Protein AF-A0A1I2EJ28-F1 (afdb_monomer)

Nearest PDB structures (foldseek):
  5c21-assembly1_A  TM=4.610E-01  e=2.294E+00  Escherichia coli
  5c22-assembly4_D  TM=4.542E-01  e=2.920E+00  Escherichia coli
  8dt0-assembly2_B  TM=5.174E-01  e=9.742E+00  synthetic construct
  5nen-assembly1_B  TM=3.552E-01  e=3.946E+00  Serratia marcescens
  8dt0-assembly1_A  TM=4.080E-01  e=6.786E+00  synthetic construct

pLDDT: mean 73.76, std 13.74, range [39.62, 89.75]

Mean predicted aligned error: 11.54 Å

Structure (mmCIF, N/CA/C/O backbone):
data_AF-A0A1I2EJ28-F1
#
_entry.id   AF-A0A1I2EJ28-F1
#
loop_
_atom_site.group_PDB
_atom_site.id
_atom_site.type_symbol
_atom_site.label_atom_id
_atom_site.label_alt_id
_atom_site.label_comp_id
_atom_site.label_asym_id
_atom_site.label_entity_id
_atom_site.label_seq_id
_atom_site.pdbx_PDB_ins_code
_atom_site.Cartn_x
_atom_site.Cartn_y
_atom_site.Cartn_z
_atom_site.occupancy
_atom_site.B_iso_or_equiv
_atom_site.auth_seq_id
_atom_site.auth_comp_id
_atom_site.auth_asym_id
_atom_site.auth_atom_id
_atom_site.pdbx_PDB_model_num
ATOM 1 N N . MET A 1 1 ? -28.434 11.082 43.043 1.00 40.34 1 MET A N 1
ATOM 2 C CA . MET A 1 1 ? -28.432 10.241 41.824 1.00 40.34 1 MET A CA 1
ATOM 3 C C . MET A 1 1 ? -26.986 9.934 41.448 1.00 40.34 1 MET A C 1
ATOM 5 O O . MET A 1 1 ? -26.276 10.844 41.047 1.00 40.34 1 MET A O 1
ATOM 9 N N . ALA A 1 2 ? -26.520 8.701 41.658 1.00 39.62 2 ALA A N 1
ATOM 10 C CA . ALA A 1 2 ? -25.138 8.302 41.377 1.00 39.62 2 ALA A CA 1
ATOM 11 C C . ALA A 1 2 ? -25.050 7.637 39.993 1.00 39.62 2 ALA A C 1
ATOM 13 O O . ALA A 1 2 ? -25.695 6.616 39.752 1.00 39.62 2 ALA A O 1
ATOM 14 N N . ARG A 1 3 ? -24.267 8.221 39.078 1.00 43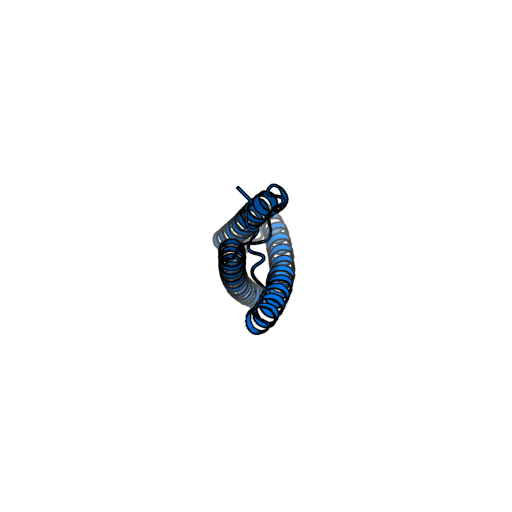.28 3 ARG A N 1
ATOM 15 C CA . ARG A 1 3 ? -23.959 7.629 37.768 1.00 43.28 3 ARG A CA 1
ATOM 16 C C . ARG A 1 3 ? -22.997 6.455 37.973 1.00 43.28 3 ARG A C 1
ATOM 18 O O . ARG A 1 3 ? -21.841 6.658 38.328 1.00 43.28 3 ARG A O 1
ATOM 25 N N . LYS A 1 4 ? -23.479 5.226 37.770 1.00 49.50 4 LYS A N 1
ATOM 26 C CA . LYS A 1 4 ? -22.629 4.031 37.687 1.00 49.50 4 LYS A CA 1
ATOM 27 C C . LYS A 1 4 ? -21.836 4.085 36.381 1.00 49.50 4 LYS A C 1
ATOM 29 O O . LYS A 1 4 ? -22.397 3.876 35.310 1.00 49.50 4 LYS A O 1
ATOM 34 N N . SER A 1 5 ? -20.538 4.352 36.479 1.00 47.75 5 SER A N 1
ATOM 35 C CA . SER A 1 5 ? -19.595 4.169 35.376 1.00 47.75 5 SER A CA 1
ATOM 36 C C . SER A 1 5 ? -19.429 2.674 35.104 1.00 47.75 5 SER A C 1
ATOM 38 O O . SER A 1 5 ? -18.785 1.963 35.875 1.00 47.75 5 SER A O 1
ATOM 40 N N . PHE A 1 6 ? -20.026 2.192 34.016 1.00 44.69 6 PHE A N 1
ATOM 41 C CA . PHE A 1 6 ? -19.779 0.851 33.495 1.00 44.69 6 PHE A CA 1
ATOM 42 C C . PHE A 1 6 ? -18.362 0.806 32.912 1.00 44.69 6 PHE A C 1
ATOM 44 O O . PHE A 1 6 ? -18.122 1.239 31.789 1.00 44.69 6 PHE A O 1
ATOM 51 N N . ARG A 1 7 ? -17.401 0.295 33.688 1.00 49.53 7 ARG A N 1
ATOM 52 C CA . ARG A 1 7 ? -16.147 -0.207 33.120 1.00 49.53 7 ARG A CA 1
ATOM 53 C C . ARG A 1 7 ? -16.442 -1.576 32.521 1.00 49.53 7 ARG A C 1
ATOM 55 O O . ARG A 1 7 ? -16.641 -2.539 33.257 1.00 49.53 7 ARG A O 1
ATOM 62 N N . ILE A 1 8 ? -16.493 -1.643 31.197 1.00 53.47 8 ILE A N 1
ATOM 63 C CA . ILE A 1 8 ? -16.485 -2.910 30.467 1.00 53.47 8 ILE A CA 1
ATOM 64 C C . ILE A 1 8 ? -15.129 -3.571 30.754 1.00 53.47 8 ILE A C 1
ATOM 66 O O . ILE A 1 8 ? -14.085 -2.972 30.495 1.00 53.47 8 ILE A O 1
ATOM 70 N N . ARG A 1 9 ? -15.129 -4.771 31.352 1.00 44.53 9 ARG A N 1
ATOM 71 C CA . ARG A 1 9 ? -13.922 -5.609 31.412 1.00 44.53 9 ARG A CA 1
ATOM 72 C C . ARG A 1 9 ? -13.616 -6.066 29.984 1.00 44.53 9 ARG A C 1
ATOM 74 O O . ARG A 1 9 ? -14.520 -6.621 29.361 1.00 44.53 9 ARG A O 1
ATOM 81 N N . PRO A 1 10 ? -12.396 -5.863 29.466 1.00 48.19 10 PRO A N 1
ATOM 82 C CA . PRO A 1 10 ? -12.016 -6.459 28.199 1.00 48.19 10 PRO A CA 1
ATOM 83 C C . PRO A 1 10 ? -11.966 -7.975 28.398 1.00 48.19 10 PRO A C 1
ATOM 85 O O . PRO A 1 10 ? -11.216 -8.473 29.238 1.00 48.19 10 PRO A O 1
ATOM 88 N N . ASP A 1 11 ? -12.819 -8.692 27.672 1.00 54.12 11 ASP A N 1
ATOM 89 C CA . ASP A 1 11 ? -12.778 -10.148 27.599 1.00 54.12 11 ASP A CA 1
ATOM 90 C C . ASP A 1 11 ? -11.391 -10.567 27.087 1.00 54.12 11 ASP A C 1
ATOM 92 O O . ASP A 1 11 ? -10.873 -9.994 26.123 1.00 54.12 11 ASP A O 1
ATOM 96 N N . SER A 1 12 ? -10.761 -11.542 27.736 1.00 52.97 12 SER A N 1
ATOM 97 C CA . SER A 1 12 ? -9.396 -12.003 27.430 1.00 52.97 12 SER A CA 1
ATOM 98 C C . SER A 1 12 ? -9.256 -12.538 26.000 1.00 52.97 12 SER A C 1
ATOM 100 O O . SER A 1 12 ? -8.168 -12.483 25.427 1.00 52.97 12 SER A O 1
ATOM 102 N N . LEU A 1 13 ? -10.364 -12.981 25.398 1.00 49.12 13 LEU A N 1
ATOM 103 C CA . LEU A 1 13 ? -10.440 -13.356 23.988 1.00 49.12 13 LEU A CA 1
ATOM 104 C C . LEU A 1 13 ? -10.278 -12.140 23.064 1.00 49.12 13 LEU A C 1
ATOM 106 O O . LEU A 1 13 ? -9.544 -12.209 22.084 1.00 49.12 13 LEU A O 1
ATOM 110 N N . GLY A 1 14 ? -10.890 -11.007 23.426 1.00 52.91 14 GLY A N 1
ATOM 111 C CA . GLY A 1 14 ? -10.739 -9.742 22.714 1.00 52.91 14 GLY A CA 1
ATOM 112 C C . GLY A 1 14 ? -9.277 -9.305 22.683 1.00 52.91 14 GLY A C 1
ATOM 113 O O . GLY A 1 14 ? -8.754 -9.018 21.610 1.00 52.91 14 GLY A O 1
ATOM 114 N N . ALA A 1 15 ? -8.602 -9.344 23.839 1.00 52.25 15 ALA A N 1
ATOM 115 C CA . ALA A 1 15 ? -7.203 -8.933 24.008 1.00 52.25 15 ALA A CA 1
ATOM 116 C C . ALA A 1 15 ? -6.215 -9.652 23.074 1.00 52.25 15 ALA A C 1
ATOM 118 O O . ALA A 1 15 ? -5.293 -9.019 22.556 1.00 52.25 15 ALA A O 1
ATOM 119 N N . LEU A 1 16 ? -6.424 -10.949 22.826 1.00 53.53 16 LEU A N 1
ATOM 120 C CA . LEU A 1 16 ? -5.606 -11.731 21.896 1.00 53.53 16 LEU A CA 1
ATOM 121 C C . LEU A 1 16 ? -5.837 -11.316 20.440 1.00 53.53 16 LEU A C 1
ATOM 123 O O . LEU A 1 16 ? -4.862 -11.056 19.740 1.00 53.53 16 LEU A O 1
ATOM 127 N N . THR A 1 17 ? -7.096 -11.156 20.019 1.00 57.00 17 THR A N 1
ATOM 128 C CA . THR A 1 17 ? -7.431 -10.623 18.685 1.00 57.00 17 THR A CA 1
ATOM 129 C C . THR A 1 17 ? -6.934 -9.190 18.466 1.00 57.00 17 THR A C 1
ATOM 131 O O . THR A 1 17 ? -6.577 -8.828 17.352 1.00 57.00 17 THR A O 1
ATOM 134 N N . TYR A 1 18 ? -6.867 -8.353 19.508 1.00 60.28 18 TYR A N 1
ATOM 135 C CA . TYR A 1 18 ? -6.340 -6.987 19.378 1.00 60.28 18 TYR A CA 1
ATOM 136 C C . TYR A 1 18 ? -4.828 -6.977 19.139 1.00 60.28 18 TYR A C 1
ATOM 138 O O . TYR A 1 18 ? -4.332 -6.183 18.342 1.00 60.28 18 TYR A O 1
ATOM 146 N N . LYS A 1 19 ? -4.091 -7.862 19.822 1.00 59.38 19 LYS A N 1
ATOM 147 C CA . LYS A 1 19 ? -2.635 -7.956 19.687 1.00 59.38 19 LYS A CA 1
ATOM 148 C C . LYS A 1 19 ? -2.223 -8.501 18.318 1.00 59.38 19 LYS A C 1
ATOM 150 O O . LYS A 1 19 ? -1.245 -8.013 17.760 1.00 59.38 19 LYS A O 1
ATOM 155 N N . THR A 1 20 ? -2.973 -9.459 17.773 1.00 62.44 20 THR A N 1
ATOM 156 C CA . THR A 1 20 ? -2.744 -9.966 16.411 1.00 62.44 20 THR A CA 1
AT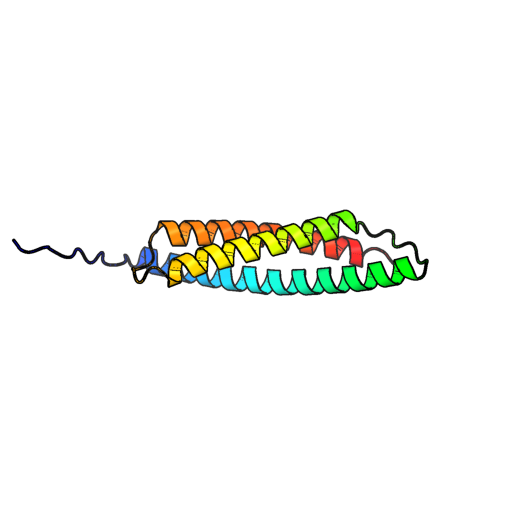OM 157 C C . THR A 1 20 ? -3.031 -8.890 15.370 1.00 62.44 20 THR A C 1
ATOM 159 O O . THR A 1 20 ? -2.164 -8.612 14.555 1.00 62.44 20 THR A O 1
ATOM 162 N N . ASN A 1 21 ? -4.147 -8.162 15.489 1.00 67.88 21 ASN A N 1
ATOM 163 C CA . ASN A 1 21 ? -4.505 -7.116 14.524 1.00 67.88 21 ASN A CA 1
ATOM 164 C C . ASN A 1 21 ? -3.482 -5.968 14.458 1.00 67.88 21 ASN A C 1
ATOM 166 O O . ASN A 1 21 ? -3.263 -5.404 13.393 1.00 67.88 21 ASN A O 1
ATOM 170 N N . LEU A 1 22 ? -2.860 -5.609 15.587 1.00 71.94 22 LEU A N 1
ATOM 171 C CA . LEU A 1 22 ? -1.812 -4.584 15.621 1.00 71.94 22 LEU A CA 1
ATOM 172 C C . LEU A 1 22 ? -0.496 -5.069 15.008 1.00 71.94 22 LEU A C 1
ATOM 174 O O . LEU A 1 22 ? 0.163 -4.294 14.323 1.00 71.94 22 LEU A O 1
ATOM 178 N N . SER A 1 23 ? -0.112 -6.324 15.252 1.00 76.19 23 SER A N 1
ATOM 179 C CA . SER A 1 23 ? 1.089 -6.906 14.641 1.00 76.19 23 SER A CA 1
ATOM 180 C C . SER A 1 23 ? 0.925 -7.021 13.129 1.00 76.19 23 SER A C 1
ATOM 182 O O . SER A 1 23 ? 1.777 -6.539 12.391 1.00 76.19 23 SER A O 1
ATOM 184 N N . ASP A 1 24 ? -0.208 -7.567 12.681 1.00 76.62 24 ASP A N 1
ATOM 185 C CA . ASP A 1 24 ? -0.534 -7.716 11.261 1.00 76.62 24 ASP 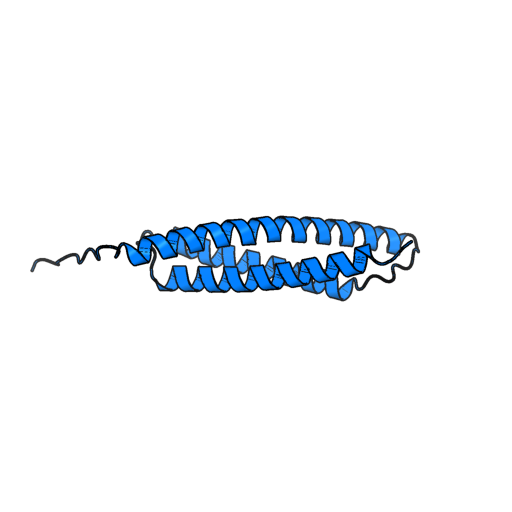A CA 1
ATOM 186 C C . ASP A 1 24 ? -0.573 -6.353 10.560 1.00 76.62 24 ASP A C 1
ATOM 188 O O . ASP A 1 24 ? -0.122 -6.210 9.425 1.00 76.62 24 ASP A O 1
ATOM 192 N N . TRP A 1 25 ? -1.064 -5.322 11.253 1.00 79.31 25 TRP A N 1
ATOM 193 C CA . TRP A 1 25 ? -1.050 -3.954 10.749 1.00 79.31 25 TRP A CA 1
ATOM 194 C C . TRP A 1 25 ? 0.368 -3.384 10.620 1.00 79.31 25 TRP A C 1
ATOM 196 O O . TRP A 1 25 ? 0.694 -2.813 9.579 1.00 79.31 25 TRP A O 1
ATOM 206 N N . ILE A 1 26 ? 1.229 -3.553 11.632 1.00 81.56 26 ILE A N 1
ATOM 207 C CA . ILE A 1 26 ? 2.630 -3.097 11.571 1.00 81.56 26 ILE A CA 1
ATOM 208 C C . ILE A 1 26 ? 3.364 -3.780 10.412 1.00 81.56 26 ILE A C 1
ATOM 210 O O . ILE A 1 26 ? 4.061 -3.108 9.648 1.00 81.56 26 ILE A O 1
ATOM 214 N N . ASP A 1 27 ? 3.171 -5.087 10.245 1.00 83.81 27 ASP A N 1
ATOM 215 C CA . ASP A 1 27 ? 3.791 -5.853 9.165 1.00 83.81 27 ASP A CA 1
ATOM 216 C C . ASP A 1 27 ? 3.281 -5.402 7.788 1.00 83.81 27 ASP A C 1
ATOM 218 O O . ASP A 1 27 ? 4.078 -5.183 6.866 1.00 83.81 27 ASP A O 1
ATOM 222 N N . ALA A 1 28 ? 1.971 -5.177 7.651 1.00 79.31 28 ALA A N 1
ATOM 223 C CA . ALA A 1 28 ? 1.362 -4.675 6.422 1.00 79.31 28 ALA A CA 1
ATOM 224 C C . ALA A 1 28 ? 1.890 -3.279 6.048 1.00 79.31 28 ALA A C 1
ATOM 226 O O . ALA A 1 28 ? 2.249 -3.050 4.891 1.00 79.31 28 ALA A O 1
ATOM 227 N N . VAL A 1 29 ? 1.996 -2.363 7.017 1.00 80.06 29 VAL A N 1
ATOM 228 C CA . VAL A 1 29 ? 2.503 -0.994 6.811 1.00 80.06 29 VAL A CA 1
ATOM 229 C C . VAL A 1 29 ? 4.000 -0.984 6.492 1.00 80.06 29 VAL A C 1
ATOM 231 O O . VAL A 1 29 ? 4.435 -0.244 5.611 1.00 80.06 29 VAL A O 1
ATOM 234 N N . SER A 1 30 ? 4.798 -1.825 7.151 1.00 85.69 30 SER A N 1
ATOM 235 C CA . SER A 1 30 ? 6.235 -1.960 6.870 1.00 85.69 30 SER A CA 1
ATOM 236 C C . SER A 1 30 ? 6.486 -2.460 5.441 1.00 85.69 30 SER A C 1
ATOM 238 O O . SER A 1 30 ? 7.276 -1.891 4.674 1.00 85.69 30 SER A O 1
ATOM 240 N N . THR A 1 31 ? 5.735 -3.488 5.039 1.00 85.00 31 THR A N 1
ATOM 241 C CA . THR A 1 31 ? 5.760 -4.034 3.676 1.00 85.00 31 THR A CA 1
ATOM 242 C C . THR A 1 31 ? 5.335 -2.978 2.657 1.00 85.00 31 THR A C 1
ATOM 244 O O . THR A 1 31 ? 5.994 -2.777 1.635 1.00 85.00 31 THR A O 1
ATOM 247 N N . PHE A 1 32 ? 4.288 -2.224 2.980 1.00 83.25 32 PHE A N 1
ATOM 248 C CA . PHE A 1 32 ? 3.786 -1.136 2.155 1.00 83.25 32 PHE A CA 1
ATOM 249 C C . PHE A 1 32 ? 4.806 -0.026 1.948 1.00 83.25 32 PHE A C 1
ATOM 251 O O . PHE A 1 32 ? 5.034 0.394 0.814 1.00 83.25 32 PHE A O 1
ATOM 258 N N . GLN A 1 33 ? 5.466 0.426 3.014 1.00 85.50 33 GLN A N 1
ATOM 259 C CA . GLN A 1 33 ? 6.500 1.453 2.927 1.00 85.50 33 GLN A CA 1
ATOM 260 C C . GLN A 1 33 ? 7.654 1.002 2.026 1.00 85.50 33 GLN A C 1
ATOM 262 O O . GLN A 1 33 ? 8.169 1.793 1.227 1.00 85.50 33 GLN A O 1
ATOM 267 N N . THR A 1 34 ? 8.034 -0.273 2.121 1.00 88.25 34 THR A N 1
ATOM 268 C CA . THR A 1 34 ? 9.070 -0.871 1.273 1.00 88.25 34 THR A CA 1
ATOM 269 C C . THR A 1 34 ? 8.673 -0.794 -0.200 1.00 88.25 34 THR A C 1
ATOM 271 O O . THR A 1 34 ? 9.427 -0.257 -1.017 1.00 88.25 34 THR A O 1
ATOM 274 N N . TYR A 1 35 ? 7.468 -1.258 -0.541 1.00 86.75 35 TYR A N 1
ATOM 275 C CA . TYR A 1 35 ? 6.980 -1.241 -1.918 1.00 86.75 35 TYR A CA 1
ATOM 276 C C . TYR A 1 35 ? 6.769 0.168 -2.461 1.00 86.75 35 TYR A C 1
ATOM 278 O O . TYR A 1 35 ? 7.206 0.458 -3.572 1.00 86.75 35 TYR A O 1
ATOM 286 N N . TYR A 1 36 ? 6.183 1.065 -1.672 1.00 85.31 36 TYR A N 1
ATOM 287 C CA . TYR A 1 36 ? 6.000 2.462 -2.049 1.00 85.31 36 TYR A CA 1
ATOM 288 C C . TYR A 1 36 ? 7.342 3.134 -2.380 1.00 85.31 36 TYR A C 1
ATOM 290 O O . TYR A 1 36 ? 7.493 3.747 -3.438 1.00 85.31 36 TYR A O 1
ATOM 298 N N . THR A 1 37 ? 8.355 2.951 -1.526 1.00 86.31 37 THR A N 1
ATOM 299 C CA . THR A 1 37 ? 9.693 3.531 -1.733 1.00 86.31 37 THR A CA 1
ATOM 300 C C . THR A 1 37 ? 10.357 2.976 -2.995 1.00 86.31 37 THR A C 1
ATOM 302 O O . THR A 1 37 ? 10.932 3.729 -3.786 1.00 86.31 37 THR A O 1
ATOM 305 N N . HIS A 1 38 ? 10.254 1.664 -3.217 1.00 86.19 38 HIS A N 1
ATOM 306 C CA . HIS A 1 38 ? 10.791 1.014 -4.411 1.00 86.19 38 HIS A CA 1
ATOM 307 C C . HIS A 1 38 ? 10.113 1.506 -5.693 1.00 86.19 38 HIS A C 1
ATOM 309 O O . HIS A 1 38 ? 10.803 1.914 -6.630 1.00 86.19 38 HIS A O 1
ATOM 315 N N . LEU A 1 39 ? 8.778 1.512 -5.730 1.00 84.62 39 LEU A N 1
ATOM 316 C CA . LEU A 1 39 ? 8.008 1.950 -6.893 1.00 84.62 39 LEU A CA 1
ATOM 317 C C . LEU A 1 39 ? 8.229 3.434 -7.199 1.00 84.62 39 LEU A C 1
ATOM 319 O O . LEU A 1 39 ? 8.412 3.794 -8.361 1.00 84.62 39 LEU A O 1
ATOM 323 N N . SER A 1 40 ? 8.288 4.287 -6.176 1.00 84.62 40 SER A N 1
ATOM 324 C CA . SER A 1 40 ? 8.571 5.719 -6.327 1.00 84.62 40 SER A CA 1
ATOM 325 C C . SER A 1 40 ? 9.976 5.970 -6.895 1.00 84.62 40 SER A C 1
ATOM 327 O O . SER A 1 40 ? 10.153 6.741 -7.848 1.00 84.62 40 SER A O 1
ATOM 329 N N . SER A 1 41 ? 10.986 5.245 -6.394 1.00 86.44 41 SER A N 1
ATOM 330 C CA . SER A 1 41 ? 12.352 5.310 -6.931 1.00 86.44 41 SER A CA 1
ATOM 331 C C . SER A 1 41 ? 12.414 4.847 -8.386 1.00 86.44 41 SER A C 1
ATOM 333 O O . SER A 1 41 ? 13.060 5.491 -9.217 1.00 86.44 41 SER A O 1
ATOM 335 N N . TYR A 1 42 ? 11.724 3.752 -8.705 1.00 83.25 42 TYR A N 1
ATOM 336 C CA . TYR A 1 42 ? 11.656 3.220 -10.059 1.00 83.25 42 TYR A CA 1
ATOM 337 C C . TYR A 1 42 ? 10.982 4.210 -11.017 1.00 83.25 42 TYR A C 1
ATOM 339 O O . TYR A 1 42 ? 11.563 4.529 -12.052 1.00 83.25 42 TYR A O 1
ATOM 347 N N . CYS A 1 43 ? 9.829 4.778 -10.646 1.00 81.88 43 CYS A N 1
ATOM 348 C CA . CYS A 1 43 ? 9.145 5.790 -11.454 1.00 81.88 43 CYS A CA 1
ATOM 349 C C . CYS A 1 43 ? 10.057 6.988 -11.729 1.00 81.88 43 CYS A C 1
ATOM 351 O O . CYS A 1 43 ? 10.225 7.393 -12.874 1.00 81.88 43 CYS A O 1
ATOM 353 N N . THR A 1 44 ? 10.735 7.501 -10.699 1.00 82.75 44 THR A N 1
ATOM 354 C CA . THR A 1 44 ? 11.661 8.636 -10.842 1.00 82.75 44 THR A CA 1
ATOM 355 C C . THR A 1 44 ? 12.804 8.335 -11.817 1.00 82.75 44 THR A C 1
ATOM 357 O O . THR A 1 44 ? 13.205 9.199 -12.598 1.00 82.75 44 THR A O 1
ATOM 360 N N . LYS A 1 45 ? 13.345 7.112 -11.789 1.00 81.75 45 LYS A N 1
ATOM 361 C CA . LYS A 1 45 ? 14.393 6.673 -12.724 1.00 81.75 45 LYS A CA 1
ATOM 362 C C . LYS A 1 45 ? 13.853 6.507 -14.143 1.00 81.75 45 LYS A C 1
ATOM 364 O O . LYS A 1 45 ? 14.520 6.937 -15.080 1.00 81.75 45 LYS A O 1
ATOM 369 N N . SER A 1 46 ? 12.655 5.945 -14.290 1.00 76.44 46 SER A N 1
ATOM 370 C CA . SER A 1 46 ? 12.015 5.733 -15.590 1.00 76.44 46 SER A CA 1
ATOM 371 C C . SER A 1 46 ? 11.690 7.057 -16.285 1.00 76.44 46 SER A C 1
ATOM 373 O O . SER A 1 46 ? 12.084 7.243 -17.431 1.00 76.44 46 SER A O 1
ATO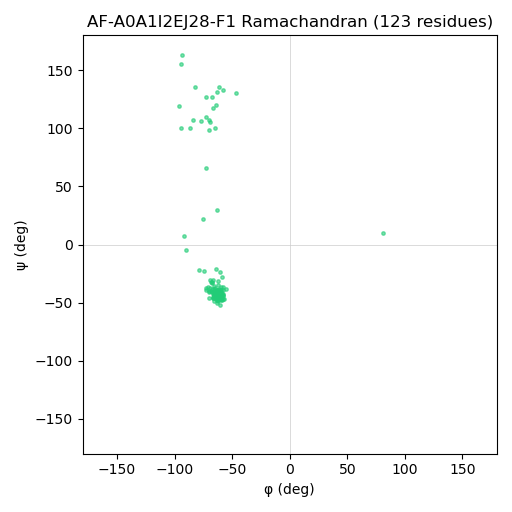M 375 N N . LEU A 1 47 ? 11.119 8.040 -15.569 1.00 76.62 47 LEU A N 1
ATOM 376 C CA . LEU A 1 47 ? 10.884 9.385 -16.121 1.00 76.62 47 LEU A CA 1
ATOM 377 C C . LEU A 1 47 ? 12.182 10.046 -16.603 1.00 76.62 47 LEU A C 1
ATOM 379 O O . LEU A 1 47 ? 12.204 10.719 -17.633 1.00 76.62 47 LEU A O 1
ATOM 383 N N . ARG A 1 48 ? 13.284 9.866 -15.862 1.00 78.44 48 ARG A N 1
ATOM 384 C CA . ARG A 1 48 ? 14.594 10.385 -16.280 1.00 78.44 48 ARG A CA 1
ATOM 385 C C . ARG A 1 48 ? 15.081 9.707 -17.559 1.00 78.44 48 ARG A C 1
ATOM 387 O O . ARG A 1 48 ? 15.564 10.408 -18.443 1.00 78.44 48 ARG A O 1
ATOM 394 N N . ALA A 1 49 ? 14.932 8.391 -17.678 1.00 73.50 49 ALA A N 1
ATOM 395 C CA . ALA A 1 49 ? 15.307 7.655 -18.884 1.00 73.50 49 ALA A CA 1
ATOM 396 C C . ALA A 1 49 ? 14.463 8.077 -20.103 1.00 73.50 49 ALA A C 1
ATOM 398 O O . ALA A 1 49 ? 15.014 8.328 -21.175 1.00 73.50 49 ALA A O 1
ATOM 399 N N . GLU A 1 50 ? 13.154 8.269 -19.924 1.00 72.56 50 GLU A N 1
ATOM 400 C CA . GLU A 1 50 ? 12.261 8.761 -20.981 1.00 72.56 50 GLU A CA 1
ATOM 401 C C . GLU A 1 50 ? 12.630 10.173 -21.435 1.00 72.56 50 GLU A C 1
ATOM 403 O O . GLU A 1 50 ? 12.695 10.438 -22.635 1.00 72.56 50 GLU A O 1
ATOM 408 N N . SER A 1 51 ? 12.979 11.068 -20.502 1.00 73.19 51 SER A N 1
ATOM 409 C CA . SER A 1 51 ? 13.461 12.413 -20.851 1.00 73.19 51 SER A CA 1
ATOM 410 C C . SER A 1 51 ? 14.783 12.406 -21.632 1.00 73.19 51 SER A C 1
ATOM 412 O O . SER A 1 51 ? 15.093 13.366 -22.332 1.00 73.19 51 SER A O 1
ATOM 414 N N . GLN A 1 52 ? 15.546 11.312 -21.542 1.00 77.69 52 GLN A N 1
ATOM 415 C CA . GLN A 1 52 ? 16.780 11.079 -22.294 1.00 77.69 52 GLN A CA 1
ATOM 416 C C . GLN A 1 52 ? 16.544 10.337 -23.621 1.00 77.69 52 GLN A C 1
ATOM 418 O O . GLN A 1 52 ? 17.504 9.974 -24.297 1.00 77.69 52 GLN A O 1
ATOM 423 N N . GLY A 1 53 ? 15.285 10.121 -24.017 1.00 72.56 53 GLY A N 1
ATOM 424 C CA . GLY A 1 53 ? 14.929 9.462 -25.274 1.00 72.56 53 GLY A CA 1
ATOM 425 C C . GLY A 1 53 ? 14.997 7.935 -25.230 1.00 72.56 53 GLY A C 1
ATOM 426 O O . GLY A 1 53 ? 14.890 7.297 -26.275 1.00 72.56 53 GLY A O 1
ATOM 427 N N . MET A 1 54 ? 15.158 7.329 -24.050 1.00 65.69 54 MET A N 1
ATOM 428 C CA . MET A 1 54 ? 15.021 5.883 -23.888 1.00 65.69 54 MET A CA 1
ATOM 429 C C . MET A 1 54 ? 13.542 5.546 -23.699 1.00 65.69 54 MET A C 1
ATOM 431 O O . MET A 1 54 ? 12.969 5.825 -22.649 1.00 65.69 54 MET A O 1
ATOM 435 N N . SER A 1 55 ? 12.908 4.960 -24.717 1.00 57.12 55 SER A N 1
ATOM 436 C CA . SER A 1 55 ? 11.532 4.468 -24.607 1.00 57.12 55 SER A CA 1
ATOM 437 C C . SER A 1 55 ? 11.475 3.317 -23.605 1.00 57.12 55 SER A C 1
ATOM 439 O O . SER A 1 55 ? 11.829 2.183 -23.929 1.00 57.12 55 SER A O 1
ATOM 441 N N . SER A 1 56 ? 11.033 3.603 -22.381 1.00 60.69 56 SER A N 1
ATOM 442 C CA . SER A 1 56 ? 10.712 2.552 -21.425 1.00 60.69 56 SER A CA 1
ATOM 443 C C . SER A 1 56 ? 9.404 1.890 -21.877 1.00 60.69 56 SER A C 1
ATOM 445 O O . SER A 1 56 ? 8.406 2.566 -22.102 1.00 60.69 56 SER A O 1
ATOM 447 N N . GLN A 1 57 ? 9.374 0.562 -22.026 1.00 64.25 57 GLN A N 1
ATOM 448 C CA . GLN A 1 57 ? 8.118 -0.191 -22.214 1.00 64.25 57 GLN A CA 1
ATOM 449 C C . GLN A 1 57 ? 7.332 -0.319 -20.895 1.00 64.25 57 GLN A C 1
ATOM 451 O O . GLN A 1 57 ? 6.542 -1.244 -20.706 1.00 64.25 57 GLN A O 1
ATOM 456 N N . CYS A 1 58 ? 7.593 0.570 -19.939 1.00 66.50 58 CYS A N 1
ATOM 457 C CA . CYS A 1 58 ? 7.056 0.452 -18.606 1.00 66.50 58 CYS A CA 1
ATOM 458 C C . CYS A 1 58 ? 5.624 1.002 -18.557 1.00 66.50 58 CYS A C 1
ATOM 460 O O . CYS A 1 58 ? 5.374 2.085 -19.089 1.00 66.50 58 CYS A O 1
ATOM 462 N N . PRO A 1 59 ? 4.673 0.314 -17.898 1.00 75.06 59 PRO A N 1
ATOM 463 C CA . PRO A 1 59 ? 3.321 0.826 -17.686 1.00 75.06 59 PRO A CA 1
ATOM 464 C C . PRO A 1 59 ? 3.310 1.951 -16.632 1.00 75.06 59 PRO A C 1
ATOM 466 O O . PRO A 1 59 ? 2.742 1.807 -15.546 1.00 75.06 59 PRO A O 1
ATOM 469 N N . MET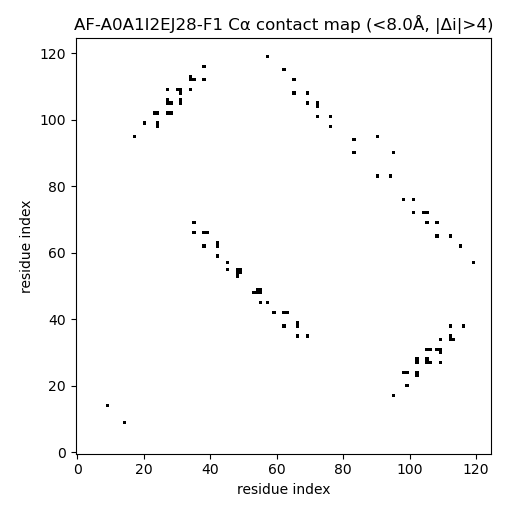 A 1 60 ? 3.942 3.082 -16.953 1.00 78.56 60 MET A N 1
ATOM 470 C CA . MET A 1 60 ? 4.126 4.231 -16.063 1.00 78.56 60 MET A CA 1
ATOM 471 C C . MET A 1 60 ? 2.805 4.802 -15.549 1.00 78.56 60 MET A C 1
ATOM 473 O O . MET A 1 60 ? 2.712 5.141 -14.370 1.00 78.56 60 MET A O 1
ATOM 477 N N . ASP A 1 61 ? 1.758 4.818 -16.374 1.00 79.75 61 ASP A N 1
ATOM 478 C CA . ASP A 1 61 ? 0.423 5.261 -15.956 1.00 79.75 61 ASP A CA 1
ATOM 479 C C . ASP A 1 61 ? -0.162 4.363 -14.858 1.00 79.75 61 ASP A C 1
ATOM 481 O O . ASP A 1 61 ? -0.751 4.843 -13.889 1.00 79.75 61 ASP A O 1
ATOM 485 N N . GLN A 1 62 ? 0.041 3.045 -14.965 1.00 81.75 62 GLN A N 1
ATOM 486 C CA . GLN A 1 62 ? -0.464 2.084 -13.982 1.00 81.75 62 GLN A CA 1
ATOM 487 C C . GLN A 1 62 ? 0.328 2.149 -12.675 1.00 81.75 62 GLN A C 1
ATOM 489 O O . GLN A 1 62 ? -0.259 2.040 -11.598 1.00 81.75 62 GLN A O 1
ATOM 494 N N . LEU A 1 63 ? 1.646 2.355 -12.762 1.00 82.25 63 LEU A N 1
ATOM 495 C CA . LEU A 1 63 ? 2.506 2.576 -11.599 1.00 82.25 63 LEU A CA 1
ATOM 496 C C . LEU A 1 63 ? 2.159 3.877 -10.874 1.00 82.25 63 LEU A C 1
ATOM 498 O O . LEU A 1 63 ? 2.038 3.885 -9.651 1.00 82.25 63 LEU A O 1
ATOM 502 N N . THR A 1 64 ? 1.944 4.954 -11.626 1.00 82.19 64 THR A N 1
ATOM 503 C CA . THR A 1 64 ? 1.570 6.259 -11.072 1.00 82.19 64 THR A CA 1
ATOM 504 C C . THR A 1 64 ? 0.202 6.186 -10.400 1.00 82.19 64 THR A C 1
ATOM 506 O O . THR A 1 64 ? 0.056 6.614 -9.258 1.00 82.19 64 THR A O 1
ATOM 509 N N . ALA A 1 65 ? -0.788 5.554 -11.041 1.00 86.25 65 ALA A N 1
ATOM 510 C CA . ALA A 1 65 ? -2.105 5.343 -10.443 1.00 86.25 65 ALA A CA 1
ATOM 511 C C . ALA A 1 65 ? -2.041 4.499 -9.157 1.00 86.25 65 ALA A C 1
ATOM 513 O O . ALA A 1 65 ? -2.746 4.790 -8.185 1.00 86.25 65 ALA A O 1
ATOM 514 N N . LEU A 1 66 ? -1.185 3.470 -9.126 1.00 86.12 66 LEU A N 1
ATOM 515 C CA . LEU A 1 66 ? -0.964 2.660 -7.929 1.00 86.12 66 LEU A CA 1
ATOM 516 C C . LEU A 1 66 ? -0.346 3.492 -6.799 1.00 86.12 66 LEU A C 1
ATOM 518 O O . LEU A 1 66 ? -0.861 3.451 -5.685 1.00 86.12 66 LEU A O 1
ATOM 522 N N . LEU A 1 67 ? 0.685 4.290 -7.090 1.00 84.31 67 LEU A N 1
ATOM 523 C CA . LEU A 1 67 ? 1.311 5.189 -6.115 1.00 84.31 67 LEU A CA 1
ATOM 524 C C . LEU A 1 67 ? 0.318 6.217 -5.560 1.00 84.31 67 LEU A C 1
ATOM 526 O O . LEU A 1 67 ? 0.237 6.371 -4.345 1.00 84.31 67 LEU A O 1
ATOM 530 N N . CYS A 1 68 ? -0.504 6.846 -6.405 1.00 86.50 68 CYS A N 1
ATOM 531 C CA . CYS A 1 68 ? -1.545 7.770 -5.940 1.00 86.50 68 CYS A CA 1
ATOM 532 C C . CYS A 1 68 ? -2.578 7.078 -5.036 1.00 86.50 68 CYS A C 1
ATOM 534 O O . CYS A 1 68 ? -3.028 7.652 -4.044 1.00 86.50 68 CYS A O 1
ATOM 536 N N . THR A 1 69 ? -2.949 5.833 -5.354 1.00 87.94 69 THR A N 1
ATOM 537 C CA . THR A 1 69 ? -3.874 5.048 -4.519 1.00 87.94 69 THR A CA 1
ATOM 538 C C . THR A 1 69 ? -3.240 4.722 -3.166 1.00 87.94 69 THR A C 1
ATOM 540 O O . THR A 1 69 ? -3.886 4.862 -2.130 1.00 87.94 69 THR A 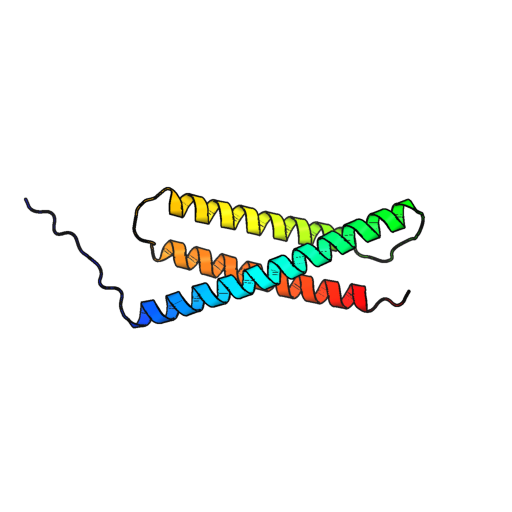O 1
ATOM 543 N N . MET A 1 70 ? -1.958 4.347 -3.168 1.00 83.81 70 MET A N 1
ATOM 544 C CA . MET A 1 70 ? -1.169 4.107 -1.960 1.00 83.81 70 MET A CA 1
ATOM 545 C C . MET A 1 70 ? -1.089 5.366 -1.073 1.00 83.81 70 MET A C 1
ATOM 547 O O . MET A 1 70 ? -1.377 5.300 0.121 1.00 83.81 70 MET A O 1
ATOM 551 N N . GLU A 1 71 ? -0.776 6.531 -1.638 1.00 85.44 71 GLU A N 1
ATOM 552 C CA . GLU A 1 71 ? -0.725 7.801 -0.891 1.00 85.44 71 GLU A CA 1
ATOM 553 C C . GLU A 1 71 ? -2.080 8.202 -0.307 1.00 85.44 71 GLU A C 1
ATOM 555 O O . GLU A 1 71 ? -2.160 8.679 0.829 1.00 85.44 71 GLU A O 1
ATOM 560 N N . THR A 1 72 ? -3.151 7.988 -1.071 1.00 89.19 72 THR A N 1
ATOM 561 C CA . THR A 1 72 ? -4.516 8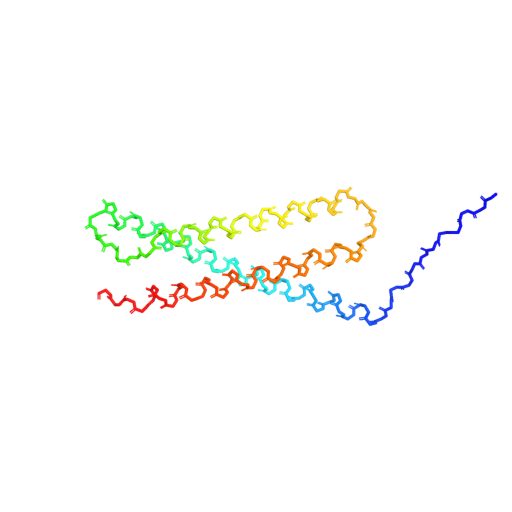.278 -0.621 1.00 89.19 72 THR A CA 1
ATOM 562 C C . THR A 1 72 ? -4.873 7.425 0.591 1.00 89.19 72 THR A C 1
ATOM 564 O O . THR A 1 72 ? -5.371 7.949 1.585 1.00 89.19 72 THR A O 1
ATOM 567 N N . GLU A 1 73 ? -4.567 6.128 0.550 1.00 86.62 73 GLU A N 1
ATOM 568 C CA . GLU A 1 73 ? -4.865 5.222 1.659 1.00 86.62 73 GLU A CA 1
ATOM 569 C C . GLU A 1 73 ? -4.059 5.562 2.920 1.00 86.62 73 GLU A C 1
ATOM 571 O O . GLU A 1 73 ? -4.616 5.576 4.018 1.00 86.62 73 GLU A O 1
ATOM 576 N N . LEU A 1 74 ? -2.780 5.930 2.775 1.00 82.25 74 LEU A N 1
ATOM 577 C CA . LEU A 1 74 ? -1.978 6.438 3.894 1.00 82.25 74 LEU A CA 1
ATOM 578 C C . LEU A 1 74 ? -2.583 7.704 4.503 1.00 82.25 74 LEU A C 1
ATOM 580 O O . LEU A 1 74 ? -2.659 7.828 5.725 1.00 82.25 74 LEU A O 1
ATOM 584 N N . THR A 1 75 ? -3.017 8.637 3.658 1.00 85.81 75 THR A N 1
ATOM 585 C CA . THR A 1 75 ? -3.616 9.899 4.106 1.00 85.81 75 THR A CA 1
ATOM 586 C C . THR A 1 75 ? -4.906 9.640 4.880 1.00 85.81 75 THR A C 1
ATOM 588 O O . THR A 1 75 ? -5.081 10.176 5.975 1.00 85.81 75 THR A O 1
ATOM 591 N N . ASN A 1 76 ? -5.770 8.763 4.362 1.00 85.62 76 ASN A N 1
ATOM 592 C CA . ASN A 1 76 ? -7.008 8.360 5.028 1.00 85.62 76 ASN A CA 1
ATOM 593 C C . ASN A 1 76 ? -6.726 7.701 6.382 1.00 85.62 76 ASN A C 1
ATOM 595 O O . ASN A 1 76 ? -7.349 8.055 7.382 1.00 85.62 76 ASN A O 1
ATOM 599 N N . LEU A 1 77 ? -5.746 6.795 6.437 1.00 82.12 77 LEU A N 1
ATOM 600 C CA . LEU A 1 77 ? -5.350 6.129 7.674 1.00 82.12 77 LEU A CA 1
ATOM 601 C C . LEU A 1 77 ? -4.823 7.129 8.711 1.00 82.12 77 LEU A C 1
ATOM 603 O O . LEU A 1 77 ? -5.223 7.082 9.872 1.00 82.12 77 LEU A O 1
ATOM 607 N N . MET A 1 78 ? -3.948 8.054 8.311 1.00 81.62 78 MET A N 1
ATOM 608 C CA . MET A 1 78 ? -3.434 9.096 9.205 1.00 81.62 78 MET A CA 1
ATOM 609 C C . MET A 1 78 ? -4.549 10.008 9.712 1.00 81.62 78 MET A C 1
ATOM 611 O O . MET A 1 78 ? -4.550 10.389 10.883 1.00 81.62 78 MET A O 1
ATOM 615 N N . GLN A 1 79 ? -5.513 10.340 8.855 1.00 84.06 79 GLN A N 1
ATOM 616 C CA . GLN A 1 79 ? -6.669 11.134 9.241 1.00 84.06 79 GLN A CA 1
ATOM 617 C C . GLN A 1 79 ? -7.527 10.392 10.274 1.00 84.06 79 GLN A C 1
ATOM 619 O O . GLN A 1 79 ? -7.857 10.975 11.308 1.00 84.06 79 GLN A O 1
ATOM 624 N N . ASP A 1 80 ? -7.827 9.116 10.051 1.00 81.94 80 ASP A N 1
ATOM 625 C CA . ASP A 1 80 ? -8.611 8.303 10.983 1.00 81.94 80 ASP A CA 1
ATOM 626 C C . ASP A 1 80 ? -7.878 8.086 12.321 1.00 81.94 80 ASP A C 1
ATOM 628 O O . ASP A 1 80 ? -8.496 8.195 13.381 1.00 81.94 80 ASP A O 1
ATOM 632 N N . LEU A 1 81 ? -6.552 7.904 12.306 1.00 77.12 81 LEU A N 1
ATOM 633 C CA . LEU A 1 81 ? -5.725 7.845 13.520 1.00 77.12 81 LEU A CA 1
ATOM 634 C C . LEU A 1 81 ? -5.648 9.194 14.257 1.00 77.12 81 LEU A C 1
ATOM 636 O O . LEU A 1 81 ? -5.710 9.236 15.483 1.00 77.12 81 LEU A O 1
ATOM 640 N N . SER A 1 82 ? -5.578 10.318 13.543 1.00 79.62 82 SER A N 1
ATOM 641 C CA . SER A 1 82 ? -5.557 11.647 14.175 1.00 79.62 82 SER A CA 1
ATOM 642 C C . SER A 1 82 ? -6.887 12.005 14.854 1.00 79.62 82 SER A C 1
ATOM 644 O O . SER A 1 82 ? -6.911 12.668 15.896 1.00 79.62 82 SER A O 1
ATOM 646 N N . GLN A 1 83 ? -8.009 11.526 14.303 1.00 76.19 83 GLN A N 1
ATOM 647 C CA . GLN A 1 83 ? -9.331 11.660 14.919 1.00 76.19 83 GLN A CA 1
ATOM 648 C C . GLN A 1 83 ? -9.432 10.837 16.208 1.00 76.19 83 GLN A C 1
ATOM 650 O O . GLN A 1 83 ? -10.071 11.277 17.166 1.00 76.19 83 GLN A O 1
ATOM 655 N N . LEU A 1 84 ? -8.751 9.689 16.253 1.00 70.75 84 LEU A N 1
ATOM 656 C CA . LEU A 1 84 ? -8.649 8.843 17.439 1.00 70.75 84 LEU A CA 1
ATOM 657 C C . LEU A 1 84 ? -7.866 9.517 18.568 1.00 70.75 84 LEU A C 1
ATOM 659 O O . LEU A 1 84 ? -8.352 9.555 19.695 1.00 70.75 84 LEU A O 1
ATOM 663 N N . ASP A 1 85 ? -6.719 10.132 18.271 1.00 66.62 85 ASP A N 1
ATOM 664 C CA . ASP A 1 85 ? -5.909 10.845 19.275 1.00 66.62 85 ASP A CA 1
ATOM 665 C C . ASP A 1 85 ? -6.604 12.097 19.839 1.00 66.62 85 ASP A C 1
ATOM 667 O O . ASP A 1 85 ? -6.412 12.478 20.999 1.00 66.62 85 ASP A O 1
ATOM 671 N N . SER A 1 86 ? -7.447 12.740 19.028 1.00 63.09 86 SER A N 1
ATOM 672 C CA . SER A 1 86 ? -8.195 13.945 19.412 1.00 63.09 86 SER A CA 1
ATOM 673 C C . SER A 1 86 ? -9.285 13.650 20.451 1.00 63.09 86 SER A C 1
ATOM 675 O O . SER A 1 86 ? -9.598 14.484 21.309 1.00 63.09 86 SER A O 1
ATOM 677 N N . CYS A 1 87 ? -9.851 12.444 20.411 1.00 58.28 87 CYS A N 1
ATOM 678 C CA . CYS A 1 87 ? -10.843 11.966 21.358 1.00 58.28 87 CYS A CA 1
ATOM 679 C C . CYS A 1 87 ? -10.130 11.190 22.472 1.00 58.28 87 CYS A C 1
ATOM 681 O O . CYS A 1 87 ? -9.839 10.014 22.325 1.00 58.28 87 CYS A O 1
ATOM 683 N N . LYS A 1 88 ? -9.910 11.808 23.644 1.00 59.09 88 LYS A N 1
ATOM 684 C CA . LYS A 1 88 ? -9.378 11.148 24.867 1.00 59.09 88 LYS A CA 1
ATOM 685 C C . LYS A 1 88 ? -10.295 10.042 25.448 1.00 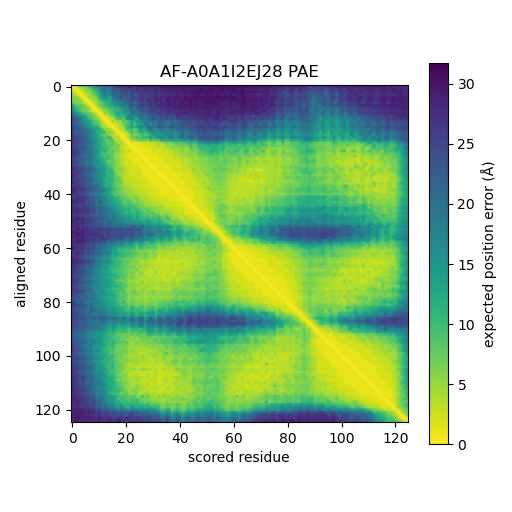59.09 88 LYS A C 1
ATOM 687 O O . LYS A 1 88 ? -10.363 9.860 26.666 1.00 59.09 88 LYS A O 1
ATOM 692 N N . GLN A 1 89 ? -11.074 9.358 24.619 1.00 59.31 89 GLN A N 1
ATOM 693 C CA . GLN A 1 89 ? -11.910 8.222 24.974 1.00 59.31 89 GLN A CA 1
ATOM 694 C C . GLN A 1 89 ? -11.172 6.910 24.715 1.00 59.31 89 GLN A C 1
ATOM 696 O O . GLN A 1 89 ? -10.249 6.831 23.913 1.00 59.31 89 GLN A O 1
ATOM 701 N N . ALA A 1 90 ? -11.576 5.871 25.443 1.00 67.56 90 ALA A N 1
ATOM 702 C CA . ALA A 1 90 ? -11.084 4.527 25.192 1.00 67.56 90 ALA A CA 1
ATOM 703 C C . ALA A 1 90 ? -11.466 4.092 23.769 1.00 67.56 90 ALA A C 1
ATOM 705 O O . ALA A 1 90 ? -12.616 4.281 23.372 1.00 67.56 90 ALA A O 1
ATOM 706 N N . TYR A 1 91 ? -10.513 3.487 23.055 1.00 71.31 91 TYR A N 1
ATOM 707 C CA . TYR A 1 91 ? -10.721 2.921 21.723 1.00 71.31 91 TYR A CA 1
ATOM 708 C C . TYR A 1 91 ? -11.993 2.075 21.667 1.00 71.31 91 TYR A C 1
ATOM 710 O O . TYR A 1 91 ? -12.229 1.203 22.514 1.00 71.31 91 TYR A O 1
ATOM 718 N N . THR A 1 92 ? -12.815 2.337 20.662 1.00 76.69 92 THR A N 1
ATOM 719 C CA . THR A 1 92 ? -14.079 1.649 20.443 1.00 76.69 92 THR A CA 1
ATOM 720 C C . THR A 1 92 ? -13.896 0.467 19.499 1.00 76.69 92 THR A C 1
ATOM 722 O O . THR A 1 92 ? -12.927 0.352 18.751 1.00 76.69 92 THR A O 1
ATOM 725 N N . ARG A 1 93 ? -14.879 -0.438 19.491 1.00 74.75 93 ARG A N 1
ATOM 726 C CA . ARG A 1 93 ? -14.926 -1.555 18.535 1.00 74.75 93 ARG A CA 1
ATOM 727 C C . ARG A 1 93 ? -14.956 -1.079 17.076 1.00 74.75 93 ARG A C 1
ATOM 729 O O . ARG A 1 93 ? -14.517 -1.814 16.195 1.00 74.75 93 ARG A O 1
ATOM 736 N N . GLU A 1 94 ? -15.493 0.110 16.823 1.00 76.88 94 GLU A N 1
ATOM 737 C CA . GLU A 1 94 ? -15.575 0.684 15.482 1.00 76.88 94 GLU A CA 1
ATOM 738 C C . GLU A 1 94 ? -14.201 1.120 14.966 1.00 76.88 94 GLU A C 1
ATOM 740 O O . GLU A 1 94 ? -13.879 0.856 13.809 1.00 76.88 94 GLU A O 1
ATOM 745 N N . ASP A 1 95 ? -13.349 1.642 15.846 1.00 76.38 95 ASP A N 1
ATOM 746 C CA . ASP A 1 95 ? -11.980 2.053 15.518 1.00 76.38 95 ASP A CA 1
ATOM 747 C C . ASP A 1 95 ? -11.122 0.856 15.101 1.00 76.38 95 ASP A C 1
ATOM 749 O O . ASP A 1 9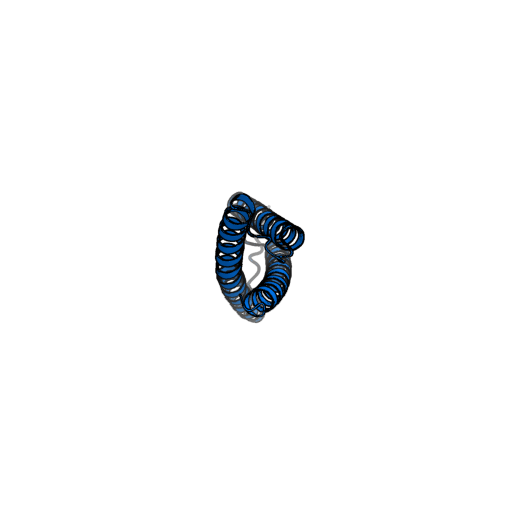5 ? -10.426 0.885 14.088 1.00 76.38 95 ASP A O 1
ATOM 753 N N . PHE A 1 96 ? -11.257 -0.263 15.817 1.00 74.06 96 PHE A N 1
ATOM 754 C CA . PHE A 1 96 ? -10.595 -1.511 15.438 1.00 74.06 96 PHE A CA 1
ATOM 755 C C . PHE A 1 96 ? -11.141 -2.100 14.137 1.00 74.06 96 PHE A C 1
ATOM 757 O O . PHE A 1 96 ? -10.393 -2.721 13.383 1.00 74.06 96 PHE A O 1
ATOM 764 N N . ARG A 1 97 ? -12.435 -1.909 13.849 1.00 80.62 97 ARG A N 1
ATOM 765 C CA . ARG A 1 97 ? -13.012 -2.323 12.565 1.00 80.62 97 ARG A CA 1
ATOM 766 C C . ARG A 1 97 ? -12.418 -1.504 11.422 1.00 80.62 97 ARG A C 1
ATOM 768 O O . ARG A 1 97 ? -12.060 -2.087 10.406 1.00 80.62 97 ARG A O 1
ATOM 775 N N . LYS A 1 98 ? -12.287 -0.186 11.594 1.00 81.81 98 LYS A N 1
ATOM 776 C CA . LYS A 1 98 ? -11.632 0.692 10.616 1.00 81.81 98 LYS A CA 1
ATOM 777 C C . LYS A 1 98 ? -10.181 0.282 10.383 1.00 81.81 98 LYS A C 1
ATOM 779 O O . LYS A 1 98 ? -9.789 0.091 9.238 1.00 81.81 98 LYS A O 1
ATOM 784 N N . LEU A 1 99 ? -9.422 0.038 11.453 1.00 80.94 99 LEU A N 1
ATOM 785 C CA . LEU A 1 99 ? -8.038 -0.428 11.351 1.00 80.94 99 LEU A CA 1
ATOM 786 C C . LEU A 1 99 ? -7.926 -1.746 10.568 1.00 80.94 99 LEU A C 1
ATOM 788 O O . LEU A 1 99 ? -7.053 -1.883 9.714 1.00 80.94 99 LEU A O 1
ATOM 792 N N . ALA A 1 100 ? -8.826 -2.701 10.814 1.00 80.94 100 ALA A N 1
ATOM 793 C CA . ALA A 1 100 ? -8.853 -3.963 10.076 1.00 80.94 100 ALA A CA 1
ATOM 794 C C . ALA A 1 100 ? -9.154 -3.759 8.579 1.00 80.94 100 ALA A C 1
ATOM 796 O O . ALA A 1 100 ? -8.512 -4.385 7.739 1.00 80.94 100 ALA A O 1
ATOM 797 N N . VAL A 1 101 ? -10.081 -2.853 8.242 1.00 85.56 101 VAL A N 1
ATOM 798 C CA . VAL A 1 101 ? -10.386 -2.493 6.847 1.00 85.56 101 VAL A CA 1
ATOM 799 C C . VAL A 1 101 ? -9.167 -1.868 6.168 1.00 85.56 101 VAL A C 1
ATOM 801 O O . VAL A 1 101 ? -8.777 -2.333 5.100 1.00 85.56 101 VAL A O 1
ATOM 804 N N . HIS A 1 102 ? -8.514 -0.892 6.803 1.00 83.62 102 HIS A N 1
ATOM 805 C CA . HIS A 1 102 ? -7.283 -0.297 6.272 1.00 83.62 102 HIS A CA 1
ATOM 806 C C . HIS A 1 102 ? -6.179 -1.340 6.083 1.00 83.62 102 HIS A C 1
ATOM 808 O O . HIS A 1 102 ? -5.527 -1.375 5.047 1.00 83.62 102 HIS A O 1
ATOM 814 N N . THR A 1 103 ? -6.003 -2.247 7.047 1.00 82.38 103 THR A N 1
ATOM 815 C CA . THR A 1 103 ? -5.013 -3.333 6.952 1.00 82.38 103 THR A CA 1
ATOM 816 C C . THR A 1 103 ? -5.288 -4.233 5.746 1.00 82.38 103 THR A C 1
ATOM 818 O O . THR A 1 103 ? -4.369 -4.595 5.014 1.00 82.38 103 THR A O 1
ATOM 821 N N . GLN A 1 104 ? -6.557 -4.557 5.486 1.00 86.38 104 GLN A N 1
ATOM 822 C CA . GLN A 1 104 ? -6.948 -5.334 4.313 1.00 86.38 104 GLN A CA 1
ATOM 823 C C . GLN A 1 104 ? -6.645 -4.591 3.003 1.00 86.38 104 GLN A C 1
ATOM 825 O O . GLN A 1 104 ? -6.108 -5.198 2.078 1.00 86.38 104 GLN A O 1
ATOM 830 N N . ILE A 1 105 ? -6.958 -3.294 2.922 1.00 87.62 105 ILE A N 1
ATOM 831 C CA . ILE A 1 105 ? -6.677 -2.472 1.734 1.00 87.62 105 ILE A CA 1
ATOM 832 C C . ILE A 1 105 ? -5.165 -2.382 1.499 1.00 87.62 105 ILE A C 1
ATOM 834 O O . ILE A 1 105 ? -4.699 -2.613 0.385 1.00 87.62 105 ILE A O 1
ATOM 838 N N . ILE A 1 106 ? -4.384 -2.130 2.550 1.00 84.69 106 ILE A N 1
ATOM 839 C CA . ILE A 1 106 ? -2.918 -2.087 2.494 1.00 84.69 106 ILE A CA 1
ATOM 840 C C . ILE A 1 106 ? -2.352 -3.412 1.976 1.00 84.69 106 ILE A C 1
ATOM 842 O O . ILE A 1 106 ? -1.492 -3.400 1.099 1.00 84.69 106 ILE A O 1
ATOM 846 N N . ASN A 1 107 ? -2.863 -4.553 2.441 1.00 86.25 107 ASN A N 1
ATOM 847 C CA . ASN A 1 107 ? -2.428 -5.860 1.946 1.00 86.25 107 ASN A CA 1
ATOM 848 C C . ASN A 1 107 ? -2.733 -6.056 0.454 1.00 86.25 107 ASN A C 1
ATOM 850 O O . ASN A 1 107 ? -1.866 -6.510 -0.286 1.00 86.25 107 ASN A O 1
ATOM 854 N N . GLN A 1 108 ? -3.908 -5.639 -0.020 1.00 88.88 108 GLN A N 1
ATOM 855 C CA . GLN A 1 108 ? -4.231 -5.690 -1.453 1.00 88.88 108 GLN A CA 1
ATOM 856 C C . GLN A 1 108 ? -3.310 -4.789 -2.286 1.00 88.88 108 GLN A C 1
ATOM 858 O O . GLN A 1 108 ? -2.887 -5.156 -3.386 1.00 88.88 108 GLN A O 1
ATOM 863 N N . LEU A 1 109 ? -2.975 -3.606 -1.768 1.00 87.56 109 LEU A N 1
ATOM 864 C CA . LEU A 1 109 ? -2.029 -2.699 -2.416 1.00 87.56 109 LEU A CA 1
ATOM 865 C C . LEU A 1 109 ? -0.619 -3.297 -2.449 1.00 87.56 109 LEU A C 1
ATOM 867 O O . LEU A 1 109 ? 0.053 -3.190 -3.474 1.00 87.56 109 LEU A O 1
ATOM 871 N N . ASN A 1 110 ? -0.206 -3.985 -1.385 1.00 86.75 110 ASN A N 1
ATOM 872 C CA . ASN A 1 110 ? 1.065 -4.701 -1.316 1.00 86.75 110 ASN A CA 1
ATOM 873 C C . ASN A 1 110 ? 1.146 -5.824 -2.352 1.00 86.75 110 ASN A C 1
ATOM 875 O O . ASN A 1 110 ? 2.119 -5.887 -3.099 1.00 86.75 110 ASN A O 1
ATOM 879 N N . GLU A 1 111 ? 0.114 -6.663 -2.456 1.00 89.75 111 GLU A N 1
ATOM 880 C CA . GLU A 1 111 ? 0.035 -7.727 -3.466 1.00 89.75 111 GLU A CA 1
ATOM 881 C C . GLU A 1 111 ? 0.133 -7.157 -4.885 1.00 89.75 111 GLU A C 1
ATOM 883 O O . GLU A 1 111 ? 0.893 -7.648 -5.726 1.00 89.75 111 GLU A O 1
ATOM 888 N N . ARG A 1 112 ? -0.588 -6.062 -5.152 1.00 88.50 112 ARG A N 1
ATOM 889 C CA . ARG A 1 112 ? -0.548 -5.390 -6.452 1.00 88.50 112 ARG A CA 1
ATOM 890 C C . ARG A 1 112 ? 0.823 -4.778 -6.739 1.00 88.50 112 ARG A C 1
ATOM 892 O O . ARG A 1 112 ? 1.313 -4.896 -7.861 1.00 88.50 112 ARG A O 1
ATOM 899 N N . ALA A 1 113 ? 1.457 -4.157 -5.749 1.00 85.94 113 ALA A N 1
ATOM 900 C CA . ALA A 1 113 ? 2.798 -3.602 -5.886 1.00 85.94 113 ALA A CA 1
ATOM 901 C C . ALA A 1 113 ? 3.843 -4.694 -6.141 1.00 85.94 113 ALA A C 1
ATOM 903 O O . ALA A 1 113 ? 4.690 -4.542 -7.021 1.00 85.94 113 ALA A O 1
ATOM 904 N N . GLN A 1 114 ? 3.744 -5.823 -5.440 1.00 87.25 114 GLN A N 1
ATOM 905 C CA . GLN A 1 114 ? 4.602 -6.981 -5.649 1.00 87.25 114 GLN A CA 1
ATOM 906 C C . GLN A 1 114 ? 4.469 -7.532 -7.074 1.00 87.25 114 GLN A C 1
ATOM 908 O O . GLN A 1 114 ? 5.483 -7.755 -7.737 1.00 87.25 114 GLN A O 1
ATOM 913 N N . ALA A 1 115 ? 3.239 -7.703 -7.568 1.00 86.12 115 ALA A N 1
ATOM 914 C CA . ALA A 1 115 ? 2.989 -8.149 -8.937 1.00 86.12 115 ALA A CA 1
ATOM 915 C C . ALA A 1 115 ? 3.585 -7.179 -9.971 1.00 86.12 115 ALA A C 1
ATOM 917 O O . ALA A 1 115 ? 4.251 -7.608 -10.913 1.00 86.12 115 ALA A O 1
ATOM 918 N N . MET A 1 116 ? 3.422 -5.869 -9.763 1.00 82.25 116 MET A N 1
ATOM 919 C CA . MET A 1 116 ? 4.001 -4.846 -10.640 1.00 82.25 116 MET A CA 1
ATOM 920 C C . MET A 1 116 ? 5.531 -4.877 -10.640 1.00 82.25 116 MET A C 1
ATOM 922 O O . MET A 1 116 ? 6.140 -4.787 -11.704 1.00 82.25 116 MET A O 1
ATOM 926 N N . MET A 1 117 ? 6.166 -5.052 -9.479 1.00 80.50 117 MET A N 1
ATOM 927 C CA . MET A 1 117 ? 7.624 -5.180 -9.408 1.00 80.50 117 MET A CA 1
ATOM 928 C C . MET A 1 117 ? 8.143 -6.455 -10.079 1.00 80.50 117 MET A C 1
ATOM 930 O O . MET A 1 117 ? 9.211 -6.433 -10.684 1.00 80.50 117 MET A O 1
ATOM 934 N N . ALA A 1 118 ? 7.405 -7.565 -9.999 1.00 82.56 118 ALA A N 1
ATOM 935 C CA . ALA A 1 118 ? 7.779 -8.792 -10.698 1.00 82.56 118 ALA A CA 1
ATOM 936 C C . ALA A 1 118 ? 7.774 -8.592 -12.224 1.00 82.56 118 ALA A C 1
ATOM 938 O O . ALA A 1 118 ? 8.683 -9.056 -12.910 1.00 82.56 118 ALA A O 1
ATOM 939 N N . LEU A 1 119 ? 6.798 -7.841 -12.746 1.00 75.75 119 LEU A N 1
ATOM 940 C CA . LEU A 1 119 ? 6.717 -7.507 -14.168 1.00 75.75 119 LEU A CA 1
ATOM 941 C C . LEU A 1 119 ? 7.882 -6.610 -14.611 1.00 75.75 119 LEU A C 1
ATOM 943 O O . LEU A 1 119 ? 8.506 -6.899 -15.631 1.00 75.75 119 LEU A O 1
ATOM 947 N N . THR A 1 120 ? 8.242 -5.589 -13.829 1.00 69.38 120 THR A N 1
ATOM 948 C CA . THR A 1 120 ? 9.356 -4.681 -14.166 1.00 69.38 120 THR A CA 1
ATOM 949 C C . THR A 1 120 ? 10.743 -5.299 -13.964 1.00 69.38 120 THR A C 1
ATOM 951 O O . THR A 1 120 ? 11.696 -4.867 -14.607 1.00 69.38 120 THR A O 1
ATOM 954 N N . ALA A 1 121 ? 10.878 -6.325 -13.118 1.00 66.94 121 ALA A N 1
ATOM 955 C CA . ALA A 1 121 ? 12.110 -7.108 -12.979 1.00 66.94 121 ALA A CA 1
ATOM 956 C C . ALA A 1 121 ? 12.300 -8.143 -14.106 1.00 66.94 121 ALA A C 1
ATOM 958 O O . ALA A 1 121 ? 13.420 -8.588 -14.349 1.00 66.94 121 ALA A O 1
ATOM 959 N N . SER A 1 122 ? 11.214 -8.534 -14.784 1.00 57.41 122 SER A N 1
ATOM 960 C CA . SER A 1 122 ? 11.212 -9.567 -15.830 1.00 57.41 122 SER A CA 1
ATOM 961 C C . SER A 1 122 ? 11.467 -9.053 -17.250 1.00 57.41 122 SER A C 1
ATOM 963 O O . SER A 1 122 ? 11.593 -9.862 -18.164 1.00 57.41 122 SER A O 1
ATOM 965 N N . THR A 1 123 ? 11.569 -7.736 -17.451 1.00 48.00 123 THR A N 1
ATOM 966 C CA . THR A 1 123 ? 11.997 -7.138 -18.723 1.00 48.00 123 THR A CA 1
ATOM 967 C C . THR A 1 123 ? 13.528 -7.045 -18.762 1.00 48.00 123 THR A C 1
ATOM 969 O O . THR A 1 123 ? 14.077 -6.130 -18.141 1.00 48.00 123 THR A O 1
ATOM 972 N N . PRO A 1 124 ? 14.248 -7.968 -19.437 1.00 41.53 124 PRO A N 1
ATOM 973 C CA . PRO A 1 124 ? 15.676 -7.796 -19.673 1.00 41.53 124 PRO A CA 1
ATOM 974 C C . PRO A 1 124 ? 15.894 -6.552 -20.544 1.00 41.53 124 PRO A C 1
ATOM 976 O O . PRO A 1 124 ? 15.199 -6.362 -21.543 1.00 41.53 124 PRO A O 1
ATOM 979 N N . SER A 1 125 ? 16.826 -5.698 -20.114 1.00 42.81 125 SER A N 1
ATOM 980 C CA . SER A 1 125 ? 17.404 -4.631 -20.945 1.00 42.81 125 SER A CA 1
ATOM 981 C C . SER A 1 125 ? 18.280 -5.207 -22.049 1.00 42.81 125 SER A C 1
ATOM 983 O O . SER A 1 125 ? 18.875 -6.284 -21.811 1.00 42.81 125 SER A O 1
#

Organism: NCBI:txid662367

Radius of gyration: 20.48 Å; Cα contacts (8 Å, |Δi|>4): 53; chains: 1; bounding box: 46×27×67 Å

Sequence (125 aa):
MARKSFRIRPDSLGALTYKTNLSDWIDAVSTFQTYYTHLSSYCTKSLRAESQGMSSQCPMDQLTALLCTMETELTNLMQDLSQLDSCKQAYTREDFRKLAVHTQIINQLNERAQAMMALTASTPS

Solvent-accessible surface area (backbone atoms only — not comparable to full-atom values): 7299 Å² total; per-residue (Å²): 138,84,84,80,80,82,77,79,77,80,53,72,69,55,56,53,58,51,54,50,54,52,49,55,34,52,52,36,51,53,52,34,53,52,47,52,54,51,51,53,53,49,50,57,51,49,54,52,40,43,75,70,72,43,84,69,93,62,67,57,69,61,53,50,54,49,50,54,51,50,53,50,52,51,49,52,50,52,51,58,52,52,56,49,71,70,43,93,61,80,88,49,77,65,56,55,50,50,52,52,52,50,39,52,52,43,44,54,51,39,55,51,46,51,54,50,51,54,56,65,70,66,58,82,128

Secondary structure (DSSP, 8-state):
-------PPPPHHHHHHHHHHHHHHHHHHHHHHHHHHHHHHHHHHHHHHHHTT------HHHHHHHHHHHHHHHHHHHHHHHHHHHS-SPPPHHHHHHHHHHHHHHHHHHHHHHHHHHHHHSS--

Foldseek 3Di:
DDDDDDDDDPDVVNVVVVVVLVVLLVVLVVLLVVLLVVLVVVLVVVVVCVVVVNDDPAPSVVSVVLNVVSVVLVVVVVVLVVVVVVDPDDDDPVSSVVSNVSSVVSVVSSVVSVVSVVVVVPDDD